Protein AF-A0A1T5EJ91-F1 (afdb_monomer)

Solvent-accessible surface area (backbone atoms only — not comparable to full-atom values): 9818 Å² total; per-residue (Å²): 137,85,84,81,81,85,76,83,77,79,84,77,83,76,83,77,82,71,80,76,72,50,37,69,70,45,73,33,31,33,65,56,78,67,43,81,39,46,35,29,47,37,91,90,76,44,34,24,20,28,70,88,77,71,41,81,40,64,46,31,29,46,95,89,66,49,36,27,37,27,55,32,45,77,43,71,95,37,59,40,76,79,49,100,60,37,70,41,68,31,65,93,35,39,42,79,56,98,73,34,39,34,44,54,55,100,68,35,35,39,37,37,48,81,70,25,40,33,41,39,41,88,64,37,36,41,39,37,43,65,78,57,31,33,37,43,35,47,76,65,34,33,40,37,39,41,63,92,66,34,33,40,39,32,49,75,58,38,37,40,37,31,53,93,87,44,80,48,78,47,72,68,129

pLDDT: mean 82.08, std 16.16, range [34.69, 98.12]

Foldseek 3Di:
DDDDDDDPDDDDPPPPPPPDLAWDFDWWAQQLPRDIFTWDQDPPQSFTAGPVPRHGRAWIADPVRFIAGRGSDGQPPQWDDPDPRDIDGNCVQWPDDPSWIWGDDPFWIWIDRPLWIWIDGDQWIWIAHNLGWIWIGGHQWIWTADSVGWIWIGHPQWIWTQDPNDIDIDGDD

Sequence (173 aa):
MKISRLFLAGIILFAACTKKEEVVPGTYVDLNSGDSIQVVADPETGYAINSETQKPVYLYVDNNRDTIFTTGAVVNNKITRVDDDYYEVDDTKVIVEDKDVTVKYADYKKKFDGDDYKVKGDDYKLKVEGDGDSKLKDGDYKKKVEEDGDVKIKDGDSKIKIEDGVVKKKNDD

Radius of gyration: 21.36 Å; Cα contacts (8 Å, |Δi|>4): 333; chains: 1; bounding box: 50×33×63 Å

Mean predicted aligned error: 11.37 Å

Organism: NCBI:txid572036

Secondary structure (DSSP, 8-state):
-------------------------EEEEETTT--EEEEEE-TTT--EEETTT--B--EEE-TT--EEETTS-B-TT-EEEEETTEEEE-TTTEEEETTEEEEE-SSEEEEEETTEEEEEESSEEEEE-TTS-EEEEETTEEEEE-TTS-EEEEETTEEEEEETTEEEEEE--

Structure (mmCIF, N/CA/C/O backbone):
data_AF-A0A1T5EJ91-F1
#
_entry.id   AF-A0A1T5EJ91-F1
#
loop_
_atom_site.group_PDB
_atom_site.id
_atom_site.type_symbol
_atom_site.label_atom_id
_atom_site.label_alt_id
_atom_site.label_comp_id
_atom_site.label_asym_id
_atom_site.label_entity_id
_atom_site.label_seq_id
_atom_site.pdbx_PDB_ins_code
_atom_site.Cartn_x
_atom_site.Cartn_y
_atom_site.Cartn_z
_atom_site.occupancy
_atom_site.B_iso_or_equiv
_atom_site.auth_seq_id
_atom_site.auth_comp_id
_atom_site.auth_asym_id
_atom_site.auth_atom_id
_atom_site.pdbx_PDB_model_num
ATOM 1 N N . MET A 1 1 ? 30.051 -13.537 -44.813 1.00 36.12 1 MET A N 1
ATOM 2 C CA . MET A 1 1 ? 28.943 -12.608 -45.122 1.00 36.12 1 MET A CA 1
ATOM 3 C C . MET A 1 1 ? 28.124 -12.441 -43.841 1.00 36.12 1 MET A C 1
ATOM 5 O O . MET A 1 1 ? 27.404 -13.358 -43.475 1.00 36.12 1 MET A O 1
ATOM 9 N N . LYS A 1 2 ? 28.358 -11.377 -43.056 1.00 36.91 2 LYS A N 1
ATOM 10 C CA . LYS A 1 2 ? 27.666 -11.153 -41.771 1.00 36.91 2 LYS A CA 1
ATOM 11 C C . LYS A 1 2 ? 26.373 -10.382 -42.043 1.00 36.91 2 LYS A C 1
ATOM 13 O O . LYS A 1 2 ? 26.428 -9.231 -42.462 1.00 36.91 2 LYS A O 1
ATOM 18 N N . 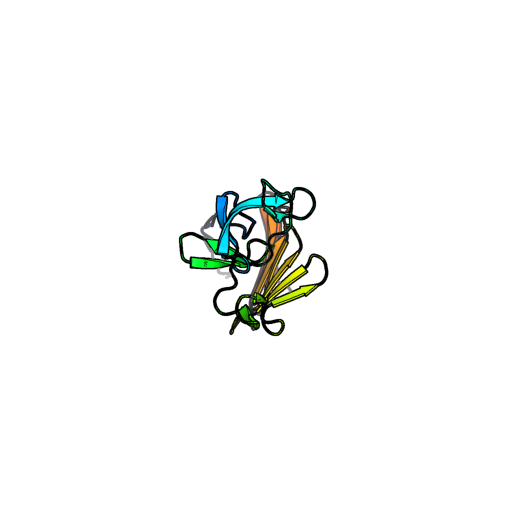ILE A 1 3 ? 25.229 -11.035 -41.852 1.00 41.06 3 ILE A N 1
ATOM 19 C CA . ILE A 1 3 ? 23.900 -10.432 -42.004 1.00 41.06 3 ILE A CA 1
ATOM 20 C C . ILE A 1 3 ? 23.645 -9.577 -40.760 1.00 41.06 3 ILE A C 1
ATOM 22 O O . ILE A 1 3 ? 23.331 -10.100 -39.693 1.00 41.06 3 ILE A O 1
ATOM 26 N N . SER A 1 4 ? 23.834 -8.264 -40.888 1.00 38.19 4 SER A N 1
ATOM 27 C CA . SER A 1 4 ? 23.496 -7.303 -39.838 1.00 38.19 4 SER A CA 1
ATOM 28 C C . SER A 1 4 ? 21.980 -7.100 -39.838 1.00 38.19 4 SER A C 1
ATOM 30 O O . SER A 1 4 ? 21.426 -6.495 -40.755 1.00 38.19 4 SER A O 1
ATOM 32 N N . ARG A 1 5 ? 21.293 -7.677 -38.847 1.00 46.22 5 ARG A N 1
ATOM 33 C CA . ARG A 1 5 ? 19.853 -7.486 -38.638 1.00 46.22 5 ARG A CA 1
ATOM 34 C C . ARG A 1 5 ? 19.635 -6.148 -37.933 1.00 46.22 5 ARG A C 1
ATOM 36 O O . ARG A 1 5 ? 19.900 -6.016 -36.741 1.00 46.22 5 ARG A O 1
ATOM 43 N N . LEU A 1 6 ? 19.159 -5.164 -38.689 1.00 34.69 6 LEU A N 1
ATOM 44 C CA . LEU A 1 6 ? 18.713 -3.870 -38.187 1.00 34.69 6 LEU A CA 1
ATOM 45 C C . LEU A 1 6 ? 17.351 -4.060 -37.497 1.00 34.69 6 LEU A C 1
ATOM 47 O O . LEU A 1 6 ? 16.316 -4.101 -38.155 1.00 34.69 6 LEU A O 1
ATOM 51 N N . PHE A 1 7 ? 17.351 -4.238 -36.176 1.00 41.34 7 PHE A N 1
ATOM 52 C CA . PHE A 1 7 ? 16.121 -4.226 -35.383 1.00 41.34 7 PHE A CA 1
ATOM 53 C C . PHE A 1 7 ? 15.783 -2.785 -35.001 1.00 41.34 7 PHE A C 1
ATOM 55 O O . PHE A 1 7 ? 16.444 -2.181 -34.155 1.00 41.34 7 PHE A O 1
ATOM 62 N N . LEU A 1 8 ? 14.751 -2.248 -35.652 1.00 37.38 8 LEU A N 1
ATOM 63 C CA . LEU A 1 8 ? 14.086 -1.004 -35.284 1.00 37.38 8 LEU A CA 1
ATOM 64 C C . LEU A 1 8 ? 13.324 -1.261 -33.970 1.00 37.38 8 LEU A C 1
ATOM 66 O O . LEU A 1 8 ? 12.254 -1.865 -33.973 1.00 37.38 8 LEU A O 1
ATOM 70 N N . ALA A 1 9 ? 13.905 -0.879 -32.834 1.00 45.31 9 ALA A N 1
ATOM 71 C CA . ALA A 1 9 ? 13.218 -0.942 -31.549 1.00 45.31 9 ALA A CA 1
ATOM 72 C C . ALA A 1 9 ? 12.358 0.318 -31.400 1.00 45.31 9 ALA A C 1
ATOM 74 O O . ALA A 1 9 ? 12.871 1.396 -31.105 1.00 45.31 9 ALA A O 1
ATOM 75 N N . GLY A 1 10 ? 11.056 0.185 -31.659 1.00 39.25 10 GLY A N 1
ATOM 76 C CA . GLY A 1 10 ? 10.073 1.216 -31.346 1.00 39.25 10 GLY A CA 1
ATOM 77 C C . GLY A 1 10 ? 10.031 1.435 -29.836 1.00 39.25 10 GLY A C 1
ATOM 78 O O . GLY A 1 10 ? 9.717 0.519 -29.079 1.00 39.25 10 GLY A O 1
ATOM 79 N N . ILE A 1 11 ? 10.392 2.638 -29.399 1.00 48.09 11 ILE A N 1
ATOM 80 C CA . ILE A 1 11 ? 10.347 3.032 -27.994 1.00 48.09 11 ILE A CA 1
ATOM 81 C C . ILE A 1 11 ? 8.887 3.329 -27.658 1.00 48.09 11 ILE A C 1
ATOM 83 O O . ILE A 1 11 ? 8.359 4.381 -28.010 1.00 48.09 11 ILE A O 1
ATOM 87 N N . ILE A 1 12 ? 8.224 2.382 -26.997 1.00 42.69 12 ILE A N 1
ATOM 88 C CA . ILE A 1 12 ? 6.921 2.619 -26.381 1.00 42.69 12 ILE A CA 1
ATOM 89 C C . ILE A 1 12 ? 7.188 3.175 -24.981 1.00 42.69 12 ILE A C 1
ATOM 91 O O . ILE A 1 12 ? 7.546 2.439 -24.059 1.00 42.69 12 ILE A O 1
ATOM 95 N N . LEU A 1 13 ? 7.053 4.494 -24.840 1.00 37.19 13 LEU A N 1
ATOM 96 C CA . LEU A 1 13 ? 7.016 5.180 -23.551 1.00 37.19 13 LEU A CA 1
ATOM 97 C C . LEU A 1 13 ? 5.681 4.853 -22.874 1.00 37.19 13 LEU A C 1
ATOM 99 O O . LEU A 1 13 ? 4.687 5.552 -23.050 1.00 37.19 13 LEU A O 1
ATOM 103 N N . PHE A 1 14 ? 5.647 3.765 -22.110 1.00 42.06 14 PHE A N 1
ATOM 104 C CA . PHE A 1 14 ? 4.586 3.571 -21.132 1.00 42.06 14 PHE A CA 1
ATOM 105 C C . PHE A 1 14 ? 4.865 4.505 -19.957 1.00 42.06 14 PHE A C 1
ATOM 107 O O . PHE A 1 14 ? 5.654 4.178 -19.071 1.00 42.06 14 PHE A O 1
ATOM 114 N N . ALA A 1 15 ? 4.219 5.671 -19.955 1.00 43.56 15 ALA A N 1
ATOM 115 C CA . ALA A 1 15 ? 3.989 6.418 -18.729 1.00 43.56 15 ALA A CA 1
ATOM 116 C C . ALA A 1 15 ? 3.071 5.557 -17.848 1.00 43.56 15 ALA A C 1
ATOM 118 O O . ALA A 1 15 ? 1.846 5.601 -17.959 1.00 43.56 15 ALA A O 1
ATOM 119 N N . ALA A 1 16 ? 3.673 4.684 -17.040 1.00 41.50 16 ALA A N 1
ATOM 120 C CA . ALA A 1 16 ? 2.961 3.897 -16.051 1.00 41.50 16 ALA A CA 1
ATOM 121 C C . ALA A 1 16 ? 2.532 4.843 -14.925 1.00 41.50 16 ALA A C 1
ATOM 123 O O . ALA A 1 16 ? 3.228 5.021 -13.932 1.00 41.50 16 ALA A O 1
ATOM 124 N N . CYS A 1 17 ? 1.382 5.489 -15.103 1.00 36.62 17 CYS A N 1
ATOM 125 C CA . CYS A 1 17 ? 0.691 6.193 -14.032 1.00 36.62 17 CYS A CA 1
ATOM 126 C C . CYS A 1 17 ? 0.048 5.132 -13.118 1.00 36.62 17 CYS A C 1
ATOM 128 O O . CYS A 1 17 ? -1.157 4.891 -13.152 1.00 36.62 17 CYS A O 1
ATOM 130 N N . THR A 1 18 ? 0.877 4.399 -12.375 1.00 51.28 18 THR A N 1
ATOM 131 C CA . THR A 1 18 ? 0.425 3.465 -11.340 1.00 51.28 18 THR A CA 1
ATOM 132 C C . THR A 1 18 ? -0.002 4.298 -10.141 1.00 51.28 18 THR A C 1
ATOM 134 O O . THR A 1 18 ? 0.846 4.864 -9.457 1.00 51.28 18 THR A O 1
ATOM 137 N N . LYS A 1 19 ? -1.316 4.432 -9.924 1.00 48.03 19 LYS A N 1
ATOM 138 C CA . LYS A 1 19 ? -1.857 5.158 -8.771 1.00 48.03 19 LYS A CA 1
ATOM 139 C C . LYS A 1 19 ? -1.352 4.505 -7.480 1.00 48.03 19 LYS A C 1
ATOM 141 O O . LYS A 1 19 ? -1.565 3.312 -7.268 1.00 48.03 19 LYS A O 1
ATOM 146 N N . LYS A 1 20 ? -0.650 5.302 -6.676 1.00 59.22 20 LYS A N 1
ATOM 147 C CA . LYS A 1 20 ? -0.175 4.985 -5.329 1.00 59.22 20 LYS A CA 1
ATOM 148 C C . LYS A 1 20 ? -1.388 4.608 -4.468 1.00 59.22 20 LYS A C 1
ATOM 150 O O . LYS A 1 20 ? -2.402 5.297 -4.514 1.00 59.22 20 LYS A O 1
ATOM 155 N N . GLU A 1 21 ? -1.319 3.488 -3.750 1.00 69.94 21 GLU A N 1
ATOM 156 C CA . GLU A 1 21 ? -2.295 3.210 -2.689 1.00 69.94 21 GLU A CA 1
ATOM 157 C C . GLU A 1 21 ? -1.817 3.985 -1.465 1.00 69.94 21 GLU A C 1
ATOM 159 O O . GLU A 1 21 ? -0.876 3.577 -0.792 1.00 69.94 21 GLU A O 1
ATOM 164 N N . GLU A 1 22 ? -2.412 5.154 -1.276 1.00 85.06 22 GLU A N 1
ATOM 165 C CA . GLU A 1 22 ? -2.165 6.089 -0.185 1.00 85.06 22 GLU A CA 1
ATOM 166 C C . GLU A 1 22 ? -3.496 6.428 0.484 1.00 85.06 22 GLU A C 1
ATOM 168 O O . GLU A 1 22 ? -4.566 6.235 -0.102 1.00 85.06 22 GLU A O 1
ATOM 173 N N . VAL A 1 23 ? -3.446 6.939 1.712 1.00 91.00 23 VAL A N 1
ATOM 174 C CA . VAL A 1 23 ? -4.646 7.444 2.379 1.00 91.00 23 VAL A CA 1
ATOM 175 C C . VAL A 1 23 ? -5.163 8.653 1.602 1.00 91.00 23 VAL A C 1
ATOM 177 O O . VAL A 1 23 ? -4.556 9.723 1.607 1.00 91.00 23 VAL A O 1
ATOM 180 N N . VAL A 1 24 ? -6.301 8.481 0.932 1.00 94.50 24 VAL A N 1
ATOM 181 C CA . VAL A 1 24 ? -6.955 9.550 0.173 1.00 94.50 24 VAL A CA 1
ATOM 182 C C . VAL A 1 24 ? -7.838 10.363 1.122 1.00 94.50 24 VAL A C 1
ATOM 184 O O . VAL A 1 24 ? -8.774 9.797 1.695 1.00 94.50 24 VAL A O 1
ATOM 187 N N . PRO A 1 25 ? -7.607 11.681 1.278 1.00 96.38 25 PRO A N 1
ATOM 188 C CA . PRO A 1 25 ? -8.459 12.520 2.106 1.00 96.38 25 PRO A CA 1
ATOM 189 C C . PRO A 1 25 ? -9.920 12.481 1.660 1.00 96.38 25 PRO A C 1
ATOM 191 O O . PRO A 1 25 ? -10.214 12.616 0.470 1.00 96.3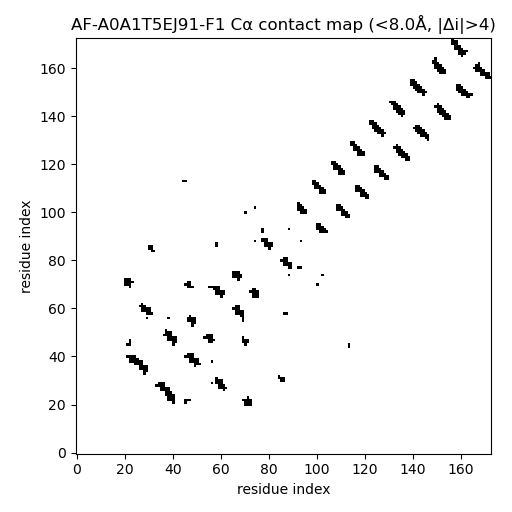8 25 PRO A O 1
ATOM 194 N N . GLY A 1 26 ? -10.845 12.335 2.603 1.00 97.00 26 GLY A N 1
ATOM 195 C CA . GLY A 1 26 ? -12.263 12.280 2.269 1.00 97.00 26 GLY A CA 1
ATOM 196 C C . GLY A 1 26 ? -13.153 11.815 3.407 1.00 97.00 26 GLY A C 1
ATOM 197 O O . GLY A 1 26 ? -12.707 11.608 4.533 1.00 97.00 26 GLY A O 1
ATOM 198 N N . THR A 1 27 ? -14.431 11.648 3.084 1.00 97.94 27 THR A N 1
ATOM 199 C CA . THR A 1 27 ? -15.445 11.168 4.022 1.00 97.94 27 THR A CA 1
ATOM 200 C C . THR A 1 27 ? -15.646 9.670 3.856 1.00 97.94 27 THR A C 1
ATOM 202 O O . THR A 1 27 ? -15.880 9.196 2.744 1.00 97.94 27 THR A O 1
ATOM 205 N N . TYR A 1 28 ? -15.584 8.955 4.972 1.00 98.12 28 TYR A N 1
ATOM 206 C CA . TYR A 1 28 ? -15.671 7.501 5.053 1.00 98.12 28 TYR A CA 1
ATOM 207 C C . TYR A 1 28 ? -16.558 7.092 6.226 1.00 98.12 28 TYR A C 1
ATOM 209 O O . TYR A 1 28 ? -16.973 7.934 7.024 1.00 98.12 28 TYR A O 1
ATOM 217 N N . VAL A 1 29 ? -16.827 5.797 6.343 1.00 97.75 29 VAL A N 1
ATOM 218 C CA . VAL A 1 29 ? -17.463 5.205 7.524 1.00 97.75 29 VAL A CA 1
ATOM 219 C C . VAL A 1 29 ? -16.418 4.410 8.297 1.00 97.75 29 VAL A C 1
ATOM 221 O O . VAL A 1 29 ? -15.775 3.539 7.712 1.00 97.75 29 VAL A O 1
ATOM 224 N N . ASP A 1 30 ? -16.234 4.697 9.585 1.00 94.62 30 ASP A N 1
ATOM 225 C CA . ASP A 1 30 ? -15.428 3.848 10.468 1.00 94.62 30 ASP A CA 1
ATOM 226 C C . ASP A 1 30 ? -16.125 2.493 10.608 1.00 94.62 30 ASP A C 1
ATOM 228 O O . ASP A 1 30 ? -17.308 2.427 10.946 1.00 94.62 30 ASP A O 1
ATOM 232 N N . LEU A 1 31 ? -15.417 1.403 10.319 1.00 93.88 31 LEU A N 1
ATOM 233 C CA . LEU A 1 31 ? -16.044 0.085 10.281 1.00 93.88 31 LEU A CA 1
ATOM 234 C C . LEU A 1 31 ? -16.431 -0.432 11.677 1.00 93.88 31 LEU A C 1
ATOM 236 O O . LEU A 1 31 ? -17.368 -1.219 11.787 1.00 93.88 31 LEU A O 1
ATOM 240 N N . ASN A 1 32 ? -15.725 -0.002 12.723 1.00 89.19 32 ASN A N 1
ATOM 24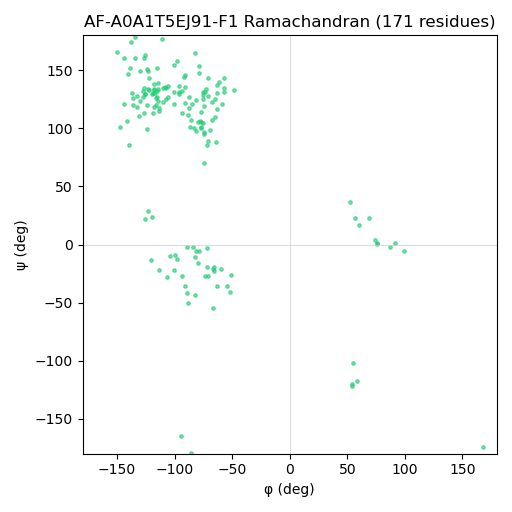1 C CA . ASN A 1 32 ? -15.907 -0.490 14.088 1.00 89.19 32 ASN A CA 1
ATOM 242 C C . ASN A 1 32 ? -16.879 0.376 14.896 1.00 89.19 32 ASN A C 1
ATOM 244 O O . ASN A 1 32 ? -17.509 -0.126 15.822 1.00 89.19 32 ASN A O 1
ATOM 248 N N . SER A 1 33 ? -17.022 1.664 14.570 1.00 91.62 33 SER A N 1
ATOM 249 C CA . SER A 1 33 ? -18.038 2.510 15.215 1.00 91.62 33 SER A CA 1
ATOM 250 C C . SER A 1 33 ? -19.300 2.712 14.375 1.00 91.62 33 SER A C 1
ATOM 252 O O . SER A 1 33 ? -20.357 3.023 14.920 1.00 91.62 33 SER A O 1
ATOM 254 N N . GLY A 1 34 ? -19.216 2.530 13.054 1.00 93.56 34 GLY A N 1
ATOM 255 C CA . GLY A 1 34 ? -20.293 2.855 12.117 1.00 93.56 34 GLY A CA 1
ATOM 256 C C . GLY A 1 34 ? -20.476 4.360 11.882 1.00 93.56 34 GLY A C 1
ATOM 257 O O . GLY A 1 34 ? -21.394 4.755 11.159 1.00 93.56 34 GLY A O 1
ATOM 258 N N . ASP A 1 35 ? -19.622 5.204 12.464 1.00 95.12 35 ASP A N 1
ATOM 259 C CA . ASP A 1 35 ? -19.719 6.655 12.340 1.00 95.12 35 ASP A CA 1
ATOM 260 C C . ASP A 1 35 ? -19.159 7.147 11.005 1.00 95.12 35 ASP A C 1
ATOM 262 O O . ASP A 1 35 ? -18.170 6.634 10.479 1.00 95.12 35 ASP A O 1
ATOM 266 N N . SER A 1 36 ? -19.750 8.223 10.488 1.00 97.31 36 SER A N 1
ATOM 267 C CA . SER A 1 36 ? -19.139 8.986 9.402 1.00 97.31 36 SER A CA 1
ATOM 268 C C . SER A 1 36 ? -17.928 9.751 9.937 1.00 97.31 36 SER A C 1
ATOM 270 O O . SER A 1 36 ? -18.044 10.511 10.896 1.00 97.31 36 SER A O 1
ATOM 272 N N . ILE A 1 37 ? -16.781 9.605 9.280 1.00 97.12 37 ILE A N 1
ATOM 273 C CA . ILE A 1 37 ? -15.508 10.215 9.671 1.00 97.12 37 ILE A CA 1
ATOM 274 C C . ILE A 1 37 ? -14.857 10.942 8.492 1.00 97.12 37 ILE A C 1
ATOM 276 O O . ILE A 1 37 ? -15.016 10.547 7.336 1.00 97.12 37 ILE A O 1
ATOM 280 N N . GLN A 1 38 ? -14.103 12.003 8.782 1.00 97.81 38 GLN A N 1
ATOM 281 C CA . GLN A 1 38 ? -13.199 12.627 7.814 1.00 97.81 38 GLN A CA 1
ATOM 282 C C . GLN A 1 38 ? -11.810 12.026 7.984 1.00 97.81 38 GLN A C 1
ATOM 284 O O . GLN A 1 38 ? -11.186 12.215 9.024 1.00 97.81 38 GLN A O 1
ATOM 289 N N . VAL A 1 39 ? -11.335 11.291 6.986 1.00 97.25 39 VAL A N 1
ATOM 290 C CA . VAL A 1 39 ? -10.013 10.661 7.005 1.00 97.25 39 VAL A CA 1
ATOM 291 C C . VAL A 1 39 ? -9.020 11.551 6.275 1.00 97.25 39 VAL A C 1
ATOM 293 O O . VAL A 1 39 ? -9.313 12.063 5.195 1.00 97.25 39 VAL A O 1
ATOM 296 N N . VAL A 1 40 ? -7.836 11.708 6.858 1.00 96.06 40 VAL A N 1
ATOM 297 C CA . VAL A 1 40 ? -6.645 12.284 6.223 1.00 96.06 40 VAL A CA 1
ATOM 298 C C . VAL A 1 40 ? -5.433 11.412 6.544 1.00 96.06 40 VAL A C 1
ATOM 300 O O . VAL A 1 40 ? -5.464 10.628 7.493 1.00 96.06 40 VAL A O 1
ATOM 303 N N . ALA A 1 41 ? -4.368 11.545 5.756 1.00 93.25 41 ALA A N 1
ATOM 304 C CA . ALA A 1 41 ? -3.082 10.952 6.093 1.00 93.25 41 ALA A CA 1
ATOM 305 C C . ALA A 1 41 ? -2.431 11.744 7.236 1.00 93.25 41 ALA A C 1
ATOM 307 O O . ALA A 1 41 ? -2.330 12.972 7.169 1.00 93.25 41 ALA A O 1
ATOM 308 N N . ASP A 1 42 ? -1.971 11.043 8.263 1.00 84.12 42 ASP A N 1
ATOM 309 C CA . ASP A 1 42 ? -1.078 11.587 9.273 1.00 84.12 42 ASP A CA 1
ATOM 310 C C . ASP A 1 42 ? 0.251 12.002 8.615 1.00 84.12 42 ASP A C 1
ATOM 312 O O . ASP A 1 42 ? 0.830 11.217 7.859 1.00 84.12 42 ASP A O 1
ATOM 316 N N . PRO A 1 43 ? 0.755 13.223 8.859 1.00 80.00 43 PRO A N 1
ATOM 317 C CA . PRO A 1 43 ? 1.918 13.743 8.143 1.00 80.00 43 PRO A CA 1
ATOM 318 C C . PRO A 1 43 ? 3.242 13.075 8.540 1.00 80.00 43 PRO A C 1
ATOM 320 O O . PRO A 1 43 ? 4.211 13.184 7.792 1.00 80.00 43 PRO A O 1
ATOM 323 N N . GLU A 1 44 ? 3.317 12.419 9.701 1.00 76.12 44 GLU A N 1
ATOM 324 C CA . GLU A 1 44 ? 4.541 11.761 10.175 1.00 76.12 44 GLU A CA 1
ATOM 325 C C . GLU A 1 44 ? 4.617 10.297 9.730 1.00 76.12 44 GLU A C 1
ATOM 327 O O . GLU A 1 44 ? 5.698 9.771 9.453 1.00 76.12 44 GLU A O 1
ATOM 332 N N . THR A 1 45 ? 3.468 9.625 9.692 1.00 78.69 45 THR A N 1
ATOM 333 C CA . THR A 1 45 ? 3.371 8.173 9.492 1.00 78.69 45 THR A CA 1
ATOM 334 C C . THR A 1 45 ? 2.716 7.775 8.175 1.00 78.69 45 THR A C 1
ATOM 336 O O . THR A 1 45 ? 2.925 6.655 7.717 1.00 78.69 45 THR A O 1
ATOM 339 N N . GLY A 1 46 ? 1.929 8.661 7.563 1.00 82.81 46 GLY A N 1
ATOM 340 C CA . GLY A 1 46 ? 1.103 8.367 6.390 1.00 82.81 46 GLY A CA 1
ATOM 341 C C . GLY A 1 46 ? -0.161 7.559 6.701 1.00 82.81 46 GLY A C 1
ATOM 342 O O . GLY A 1 46 ? -0.912 7.234 5.783 1.00 82.81 46 GLY A O 1
ATOM 343 N N . TYR A 1 47 ? -0.413 7.222 7.969 1.00 86.62 47 TYR A N 1
ATOM 344 C CA . TYR A 1 47 ? -1.565 6.419 8.377 1.00 86.62 47 TYR A CA 1
ATOM 345 C C . TYR A 1 47 ? -2.850 7.232 8.440 1.00 86.62 47 TYR A C 1
ATOM 347 O O . TYR A 1 47 ? -2.846 8.441 8.6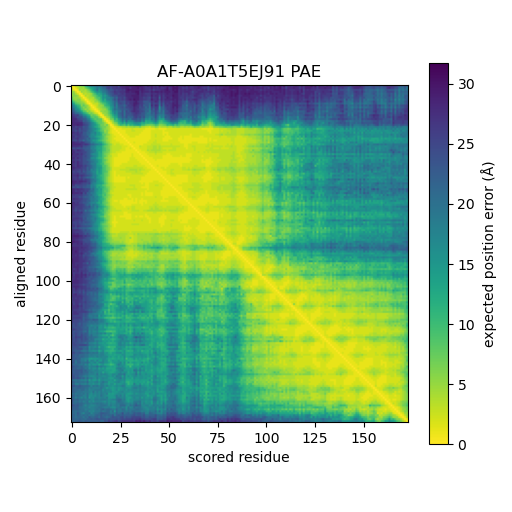51 1.00 86.62 47 TYR A O 1
ATOM 355 N N . ALA A 1 48 ? -3.974 6.550 8.266 1.00 91.06 48 ALA A N 1
ATOM 356 C CA . ALA A 1 48 ? -5.286 7.154 8.309 1.00 91.06 48 ALA A CA 1
ATOM 357 C C . ALA A 1 48 ? -5.589 7.629 9.728 1.00 91.06 48 ALA A C 1
ATOM 359 O O . ALA A 1 48 ? -5.605 6.845 10.680 1.00 91.06 48 ALA A O 1
ATOM 360 N N . ILE A 1 49 ? -5.877 8.919 9.848 1.00 91.75 49 ILE A N 1
ATOM 361 C CA . ILE A 1 49 ? -6.380 9.538 11.068 1.00 91.75 49 ILE A CA 1
ATOM 362 C C . ILE A 1 49 ? -7.698 10.243 10.776 1.00 91.75 49 ILE A C 1
ATOM 364 O O . ILE A 1 49 ? -7.941 10.733 9.671 1.00 91.75 49 ILE A O 1
ATOM 368 N N . ASN A 1 50 ? -8.550 10.328 11.788 1.00 93.81 50 ASN A N 1
ATOM 369 C CA . ASN A 1 50 ? -9.732 11.165 11.740 1.00 93.81 50 ASN A CA 1
ATOM 370 C C . ASN A 1 50 ? -9.294 12.631 11.901 1.00 93.81 50 ASN A C 1
ATOM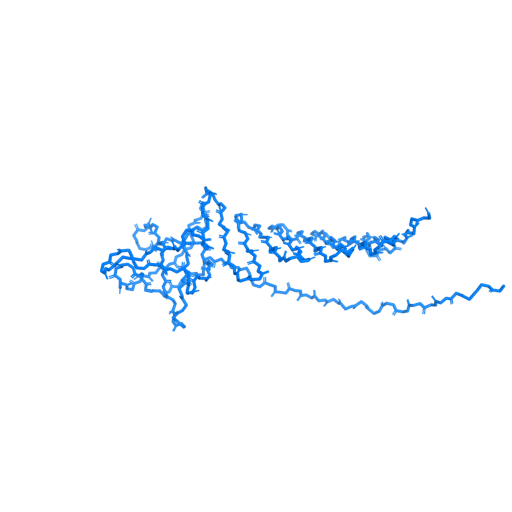 372 O O . ASN A 1 50 ? -8.723 12.992 12.929 1.00 93.81 50 ASN A O 1
ATOM 376 N N . SER A 1 51 ? -9.564 13.488 10.916 1.00 94.38 51 SER A N 1
ATOM 377 C CA . SER A 1 51 ? -9.075 14.872 10.901 1.00 94.38 51 SER A CA 1
ATOM 378 C C . SER A 1 51 ? -9.662 15.750 12.009 1.00 94.38 51 SER A C 1
ATOM 380 O O . SER A 1 51 ? -9.068 16.763 12.366 1.00 94.38 51 SER A O 1
ATOM 382 N N . GLU A 1 52 ? -10.824 15.396 12.555 1.00 92.81 52 GLU A N 1
ATOM 383 C CA . GLU A 1 52 ? -11.469 16.157 13.630 1.00 92.81 52 GLU A CA 1
ATOM 384 C C . GLU A 1 52 ? -10.890 15.790 14.996 1.00 92.81 52 GLU A C 1
ATOM 386 O O . GLU A 1 52 ? -10.608 16.659 15.818 1.00 92.81 52 GLU A O 1
ATOM 391 N N . THR A 1 53 ? -10.697 14.492 15.236 1.00 92.69 53 THR A N 1
ATOM 392 C CA . THR A 1 53 ? -10.273 13.977 16.548 1.00 92.69 53 THR A CA 1
ATOM 393 C C . THR A 1 53 ? -8.776 13.713 16.649 1.00 92.69 53 THR A C 1
ATOM 395 O O . THR A 1 53 ? -8.281 13.497 17.753 1.00 92.69 53 THR A O 1
ATOM 398 N N . GLN A 1 54 ? -8.070 13.713 15.515 1.00 87.25 54 GLN A N 1
ATOM 399 C CA . GLN A 1 54 ? -6.659 13.338 15.384 1.00 87.25 54 GLN A CA 1
ATOM 400 C C . GLN A 1 54 ? -6.366 11.913 15.888 1.00 87.25 54 GLN A C 1
ATOM 402 O O . GLN A 1 54 ? -5.243 11.592 16.268 1.00 87.25 54 GLN A O 1
ATOM 407 N N . LYS A 1 55 ? -7.385 11.044 15.926 1.00 85.56 55 LYS A N 1
ATOM 408 C CA . LYS A 1 55 ? -7.243 9.645 16.342 1.00 85.56 55 LYS A CA 1
ATOM 409 C C . LYS A 1 55 ? -6.966 8.742 15.138 1.00 85.56 55 LYS A C 1
ATOM 411 O O . LYS A 1 55 ? -7.560 8.980 14.084 1.00 85.56 55 LYS A O 1
ATOM 416 N N . PRO A 1 56 ? -6.141 7.691 15.293 1.00 86.44 56 PRO A N 1
ATOM 417 C CA . PRO A 1 56 ? -5.951 6.678 14.261 1.00 86.44 56 PRO A CA 1
ATOM 418 C C . PRO A 1 56 ? -7.262 6.007 13.862 1.00 86.44 56 PRO A C 1
ATOM 420 O O . PRO A 1 56 ? -8.112 5.738 14.710 1.00 86.44 56 PRO A O 1
ATOM 423 N N . VAL A 1 57 ? -7.380 5.700 12.575 1.00 91.12 57 VAL A N 1
ATOM 424 C CA . VAL A 1 57 ? -8.497 4.963 11.984 1.00 91.12 57 VAL A CA 1
ATOM 425 C C . VAL A 1 57 ? -7.944 3.657 11.432 1.00 91.12 57 VAL A C 1
ATOM 427 O O . VAL A 1 57 ? -7.046 3.658 10.589 1.00 91.12 57 VAL A O 1
ATOM 430 N N . TYR A 1 58 ? -8.453 2.535 11.937 1.00 90.00 58 TYR A N 1
ATOM 431 C CA . TYR A 1 58 ? -7.880 1.219 11.653 1.00 90.00 58 TYR A CA 1
ATOM 432 C C . TYR A 1 58 ? -8.468 0.569 10.395 1.00 90.00 58 TYR A C 1
ATOM 434 O O . TYR A 1 58 ? -7.727 0.139 9.510 1.00 90.00 58 TYR A O 1
ATOM 442 N N . LEU A 1 59 ? -9.798 0.531 10.308 1.00 94.31 59 LEU A N 1
ATOM 443 C CA . LEU A 1 59 ? -10.557 0.014 9.175 1.00 94.31 59 LEU A CA 1
ATOM 444 C C . LEU A 1 59 ? -11.709 0.969 8.882 1.00 94.31 59 LEU A C 1
ATOM 446 O O . LEU A 1 59 ? -12.461 1.343 9.780 1.00 94.31 59 LEU A O 1
ATOM 450 N N . TYR A 1 60 ? -11.846 1.355 7.624 1.00 96.56 60 TYR A N 1
ATOM 451 C CA . TYR A 1 60 ? -12.883 2.277 7.184 1.00 96.56 60 TYR A CA 1
ATOM 452 C C . TYR A 1 60 ? -13.389 1.897 5.798 1.00 96.56 60 TYR A C 1
ATOM 454 O O . TYR A 1 60 ? -12.749 1.134 5.077 1.00 96.56 60 TYR A O 1
ATOM 462 N N . VAL A 1 61 ? -14.574 2.382 5.445 1.00 97.06 61 VAL A N 1
ATOM 463 C CA . VAL A 1 61 ? -15.281 2.001 4.222 1.00 97.06 61 VAL A CA 1
ATOM 464 C C . VAL A 1 61 ? -15.567 3.232 3.377 1.00 97.06 61 VAL A C 1
ATOM 466 O O . VAL A 1 61 ? -16.042 4.250 3.888 1.00 97.06 61 VAL A O 1
ATOM 469 N N . ASP A 1 62 ? -15.268 3.140 2.083 1.00 96.81 62 ASP A N 1
ATOM 470 C CA . ASP A 1 62 ? -15.551 4.197 1.115 1.00 96.81 62 ASP A CA 1
ATOM 471 C C . ASP A 1 62 ? -16.979 4.118 0.540 1.00 96.81 62 ASP A C 1
ATOM 473 O O . ASP A 1 62 ? -17.780 3.233 0.852 1.00 96.81 62 ASP A O 1
ATOM 477 N N . ASN A 1 63 ? -17.306 5.047 -0.359 1.00 94.50 63 ASN A N 1
ATOM 478 C CA . ASN A 1 63 ? -18.613 5.075 -1.021 1.00 94.50 63 ASN A CA 1
ATOM 479 C C . ASN A 1 63 ? -18.858 3.876 -1.959 1.00 94.50 63 ASN A C 1
ATOM 481 O O . ASN A 1 63 ? -20.014 3.562 -2.253 1.00 94.50 63 ASN A O 1
ATOM 485 N N . ASN A 1 64 ? -17.800 3.203 -2.423 1.00 95.31 64 ASN A N 1
ATOM 486 C CA . ASN A 1 64 ? -17.889 1.991 -3.240 1.00 95.31 64 ASN A CA 1
ATOM 487 C C . ASN A 1 64 ? -18.053 0.723 -2.393 1.00 95.31 64 ASN A C 1
ATOM 489 O O . ASN A 1 64 ? -18.268 -0.354 -2.949 1.00 95.31 64 ASN A O 1
ATOM 493 N N . ARG A 1 65 ? -18.042 0.865 -1.061 1.00 93.75 65 ARG A N 1
ATOM 494 C CA . ARG A 1 65 ? -18.052 -0.222 -0.075 1.00 93.75 65 ARG A CA 1
ATOM 495 C C . ARG A 1 65 ? -16.759 -1.033 -0.050 1.00 93.75 65 ARG A C 1
ATOM 497 O O . ARG A 1 65 ? -16.765 -2.173 0.415 1.00 93.75 65 ARG A O 1
ATOM 504 N N . ASP A 1 66 ? -15.663 -0.444 -0.512 1.00 95.88 66 ASP A N 1
ATOM 505 C CA . ASP A 1 66 ? -14.338 -1.008 -0.330 1.00 95.88 66 ASP A CA 1
ATOM 506 C C . ASP A 1 66 ? -13.895 -0.787 1.117 1.00 95.88 66 ASP A C 1
ATOM 508 O O . ASP A 1 66 ? -13.961 0.319 1.650 1.00 95.88 66 ASP A O 1
ATOM 512 N N . THR A 1 67 ? -13.457 -1.864 1.764 1.00 95.38 67 THR A N 1
ATOM 513 C CA . THR A 1 67 ? -12.831 -1.825 3.084 1.00 95.38 67 THR A CA 1
ATOM 514 C C . THR A 1 67 ? -11.372 -1.445 2.920 1.00 95.38 67 THR A C 1
ATOM 516 O O . THR A 1 67 ? -10.623 -2.117 2.208 1.00 95.38 67 THR A O 1
ATOM 519 N N . ILE A 1 68 ? -10.963 -0.393 3.609 1.00 94.75 68 ILE A N 1
ATOM 520 C CA . ILE A 1 68 ? -9.645 0.211 3.519 1.00 94.75 68 ILE A CA 1
ATOM 521 C C . ILE A 1 68 ? -8.972 0.093 4.884 1.00 94.75 68 ILE A C 1
ATOM 523 O O . ILE A 1 68 ? -9.580 0.346 5.925 1.00 94.75 68 ILE A O 1
ATOM 527 N N . PHE A 1 69 ? -7.716 -0.337 4.875 1.00 93.31 69 PHE A N 1
ATOM 528 C CA . PHE A 1 69 ? -6.876 -0.418 6.061 1.00 93.31 69 PHE A CA 1
ATOM 529 C C . PHE A 1 69 ? -6.252 0.940 6.394 1.00 93.31 69 PHE A C 1
ATOM 531 O O . PHE A 1 69 ? -6.191 1.824 5.542 1.00 93.31 69 PHE A O 1
ATOM 538 N N . THR A 1 70 ? -5.719 1.104 7.606 1.00 91.56 70 THR A N 1
ATOM 539 C CA . THR A 1 70 ? -5.091 2.361 8.054 1.00 91.56 70 THR A CA 1
ATOM 540 C C . THR A 1 70 ? -4.038 2.914 7.082 1.00 91.56 70 THR A C 1
ATOM 542 O O . THR A 1 70 ? -3.857 4.118 6.986 1.00 91.56 70 THR A O 1
ATOM 545 N N . THR A 1 71 ? -3.397 2.067 6.276 1.00 88.44 71 THR A N 1
ATOM 546 C CA . THR A 1 71 ? -2.415 2.492 5.264 1.00 88.44 71 THR A CA 1
ATOM 547 C C . THR A 1 71 ? -3.004 3.006 3.948 1.00 88.44 71 THR A C 1
ATOM 549 O O . THR A 1 71 ? -2.251 3.416 3.072 1.00 88.44 71 THR A O 1
ATOM 552 N N . GLY A 1 72 ? -4.323 2.943 3.754 1.00 89.44 72 GLY A N 1
ATOM 553 C CA . GLY A 1 72 ? -4.974 3.213 2.465 1.00 89.44 72 GLY A CA 1
ATOM 554 C C . GLY A 1 72 ? -5.074 1.986 1.547 1.00 89.44 72 GLY A C 1
ATOM 555 O O . GLY A 1 72 ? -5.663 2.062 0.470 1.00 89.44 72 GLY A O 1
ATOM 556 N N . ALA A 1 73 ? -4.541 0.831 1.961 1.00 88.12 73 ALA A N 1
ATOM 557 C CA . ALA A 1 73 ? -4.654 -0.409 1.198 1.00 88.12 73 ALA A CA 1
ATOM 558 C C . ALA A 1 73 ? -6.079 -0.982 1.267 1.00 88.12 73 ALA A C 1
ATOM 560 O O . ALA A 1 73 ? -6.650 -1.127 2.349 1.00 88.12 73 ALA A O 1
ATOM 561 N N . VAL A 1 74 ? -6.630 -1.385 0.120 1.00 91.12 74 VAL A N 1
ATOM 562 C CA . VAL A 1 74 ? -7.935 -2.061 0.055 1.00 91.12 74 VAL A CA 1
ATOM 563 C C . VAL A 1 74 ? -7.797 -3.513 0.533 1.00 91.12 74 VAL A C 1
ATOM 565 O O . VAL A 1 74 ? -6.993 -4.287 0.011 1.00 91.12 74 VAL A O 1
ATOM 568 N N . VAL A 1 75 ? -8.602 -3.900 1.525 1.00 91.50 75 VAL A N 1
ATOM 569 C CA . VAL A 1 75 ? -8.545 -5.191 2.238 1.00 91.50 75 VAL A CA 1
ATOM 570 C C . VAL A 1 75 ? -9.864 -5.976 2.187 1.00 91.50 75 VAL A C 1
ATOM 572 O O . VAL A 1 75 ? -10.161 -6.788 3.065 1.00 91.50 75 VAL A O 1
ATOM 575 N N . ASN A 1 76 ? -10.649 -5.798 1.123 1.00 92.06 76 ASN A N 1
ATOM 576 C CA . ASN A 1 76 ? -11.879 -6.562 0.883 1.00 92.06 76 ASN A CA 1
ATOM 577 C C . ASN A 1 76 ? -11.674 -8.079 1.044 1.00 92.06 76 ASN A C 1
ATOM 579 O O . ASN A 1 76 ? -10.744 -8.659 0.475 1.00 92.06 76 ASN A O 1
ATOM 583 N N . ASN A 1 77 ? -12.577 -8.737 1.781 1.00 88.94 77 ASN A N 1
ATOM 584 C CA . ASN A 1 77 ? -12.533 -10.177 2.099 1.00 88.94 77 ASN A CA 1
ATOM 585 C C . ASN A 1 77 ? -11.280 -10.632 2.882 1.00 88.94 77 ASN A C 1
ATOM 587 O O . ASN A 1 77 ? -10.961 -11.827 2.922 1.00 88.94 77 ASN A O 1
ATOM 591 N N . LYS A 1 78 ? -10.547 -9.694 3.492 1.00 90.31 78 LYS A N 1
ATOM 592 C CA . LYS A 1 78 ? -9.367 -9.953 4.336 1.00 90.31 78 LYS A CA 1
ATOM 593 C C . LYS A 1 78 ? -9.561 -9.441 5.760 1.00 90.31 78 LYS A C 1
ATOM 595 O O . LYS A 1 78 ? -8.580 -9.168 6.441 1.00 90.31 78 LYS A O 1
ATOM 600 N N . ILE A 1 79 ? -10.811 -9.311 6.185 1.00 92.19 79 ILE A N 1
ATOM 601 C CA . ILE A 1 79 ? -11.179 -8.957 7.550 1.00 92.19 79 ILE A CA 1
ATOM 602 C C . ILE A 1 79 ? -11.929 -10.115 8.200 1.00 92.19 79 ILE A C 1
ATOM 604 O O . ILE A 1 79 ? -12.605 -10.891 7.516 1.00 92.19 79 ILE A O 1
ATOM 608 N N . THR A 1 80 ? -11.824 -10.199 9.516 1.00 91.94 80 THR A N 1
ATOM 609 C CA . THR A 1 80 ? -12.529 -11.153 10.363 1.00 91.94 80 THR A CA 1
ATOM 610 C C . THR A 1 80 ? -13.325 -10.367 11.393 1.00 91.94 80 THR A C 1
ATOM 612 O O . THR A 1 80 ? -12.812 -9.430 12.001 1.00 91.94 80 THR A O 1
ATOM 615 N N . ARG A 1 81 ? -14.591 -10.741 11.584 1.00 90.06 81 ARG A N 1
ATOM 616 C CA . ARG A 1 81 ? -15.401 -10.236 12.695 1.00 90.06 81 ARG A CA 1
ATOM 617 C C . ARG A 1 81 ? -14.960 -10.968 13.960 1.00 90.06 81 ARG A C 1
ATOM 619 O O . ARG A 1 81 ? -15.100 -12.189 14.021 1.00 90.06 81 ARG A O 1
ATOM 626 N N . VAL A 1 82 ? -14.377 -10.237 14.903 1.00 89.56 82 VAL A N 1
ATOM 627 C CA . VAL A 1 82 ? -13.840 -10.785 16.159 1.00 89.56 82 VAL A CA 1
ATOM 628 C C . VAL A 1 82 ? -14.924 -10.790 17.233 1.00 89.56 82 VAL A C 1
ATOM 630 O O . VAL A 1 82 ? -15.104 -11.803 17.899 1.00 89.56 82 VAL A O 1
ATOM 633 N N . ASP A 1 83 ? -15.702 -9.709 17.305 1.00 87.94 83 ASP A N 1
ATOM 634 C CA . ASP A 1 83 ? -16.861 -9.559 18.188 1.00 87.94 83 ASP A CA 1
ATOM 635 C C . ASP A 1 83 ? -18.048 -8.962 17.422 1.00 87.94 83 ASP A C 1
ATOM 637 O O . ASP A 1 83 ? -17.947 -8.651 16.232 1.00 87.94 83 ASP A O 1
ATOM 641 N N . ASP A 1 84 ? -19.193 -8.796 18.090 1.00 82.81 84 ASP A N 1
ATOM 642 C CA . ASP A 1 84 ? -20.428 -8.382 17.426 1.00 82.81 84 ASP A CA 1
ATOM 643 C C . ASP A 1 84 ? -20.290 -7.080 16.614 1.00 82.81 84 ASP A C 1
ATOM 645 O O . ASP A 1 84 ? -20.804 -7.018 15.500 1.00 82.81 84 ASP A O 1
ATOM 649 N N . ASP A 1 85 ? -19.500 -6.112 17.065 1.00 84.25 85 ASP A N 1
ATOM 650 C CA . ASP A 1 85 ? -19.318 -4.836 16.358 1.00 84.25 85 ASP A CA 1
ATOM 651 C C . ASP A 1 85 ? -17.842 -4.514 16.088 1.00 84.25 85 ASP A C 1
ATOM 653 O O . ASP A 1 85 ? -17.471 -3.360 15.899 1.00 84.25 85 ASP A O 1
ATOM 657 N N . TYR A 1 86 ? -16.974 -5.531 16.085 1.00 86.31 86 TYR A N 1
ATOM 658 C CA . TYR A 1 86 ? -15.535 -5.318 15.963 1.00 86.31 86 TYR A CA 1
ATOM 659 C C . TYR A 1 86 ? -14.911 -6.200 14.884 1.00 86.31 86 TYR A C 1
ATOM 661 O O . TYR A 1 86 ? -15.026 -7.432 14.896 1.00 86.31 86 TYR A O 1
ATOM 669 N N . TYR A 1 87 ? -14.242 -5.540 13.943 1.00 91.31 87 TYR A N 1
ATOM 670 C CA . TYR A 1 87 ? -13.557 -6.141 12.814 1.00 91.31 87 TYR A CA 1
ATOM 671 C C . TYR A 1 87 ? -12.057 -5.904 12.927 1.00 91.31 87 TYR A C 1
ATOM 673 O O . TYR A 1 87 ? -11.592 -4.803 13.227 1.00 91.31 87 TYR A O 1
ATOM 681 N N . GLU A 1 88 ? -11.301 -6.940 12.596 1.00 90.31 88 GLU A N 1
ATOM 682 C CA . GLU A 1 88 ? -9.854 -6.875 12.443 1.00 90.31 88 GLU A CA 1
ATOM 683 C C . GLU A 1 88 ? -9.454 -7.410 11.076 1.00 90.31 88 GLU A C 1
ATOM 685 O O . GLU A 1 88 ? -10.228 -8.092 10.401 1.00 90.31 88 GLU A O 1
ATOM 690 N N . VAL A 1 89 ? -8.233 -7.106 10.644 1.00 89.69 89 VAL A N 1
ATOM 691 C CA . VAL A 1 89 ? -7.667 -7.786 9.482 1.00 89.69 89 VAL A CA 1
ATOM 692 C C . VAL A 1 89 ? -7.334 -9.233 9.841 1.00 89.69 89 VAL A C 1
ATOM 694 O O . VAL A 1 89 ? -6.895 -9.535 10.944 1.00 89.69 89 VAL A O 1
ATOM 697 N N . ASP A 1 90 ? -7.539 -10.141 8.895 1.00 88.94 90 ASP A N 1
ATOM 698 C CA . ASP A 1 90 ? -7.112 -11.532 9.007 1.00 88.94 90 ASP A CA 1
ATOM 699 C C . ASP A 1 90 ? -5.577 -11.569 8.977 1.00 88.94 90 ASP A C 1
ATOM 701 O O . ASP A 1 90 ? -4.973 -11.350 7.924 1.00 88.94 90 ASP A O 1
ATOM 705 N N . ASP A 1 91 ? -4.953 -11.831 10.124 1.00 83.25 91 ASP A N 1
ATOM 706 C CA . ASP A 1 91 ? -3.499 -11.845 10.339 1.00 83.25 91 ASP A CA 1
ATOM 707 C C . ASP A 1 91 ? -2.761 -12.870 9.456 1.00 83.25 91 ASP A C 1
ATOM 709 O O . ASP A 1 91 ? -1.575 -12.726 9.133 1.00 83.25 91 ASP A O 1
ATOM 713 N N . THR A 1 92 ? -3.473 -13.883 8.956 1.00 85.06 92 THR A N 1
ATOM 714 C CA . THR A 1 92 ? -2.928 -14.827 7.978 1.00 85.06 92 THR A CA 1
ATOM 715 C C . THR A 1 92 ? -2.790 -14.203 6.586 1.00 85.06 92 THR A C 1
ATOM 717 O O . THR A 1 92 ? -1.903 -14.606 5.814 1.00 85.06 92 THR A O 1
ATOM 720 N N . LYS A 1 93 ? -3.617 -13.196 6.269 1.00 85.62 93 LYS A N 1
ATOM 721 C CA . LYS A 1 93 ? -3.699 -12.504 4.971 1.00 85.62 93 LYS A CA 1
ATOM 722 C C . LYS A 1 93 ? -3.104 -11.101 4.991 1.00 85.62 93 LYS A C 1
ATOM 724 O O . LYS A 1 93 ? -2.644 -10.657 3.944 1.00 85.62 93 LYS A O 1
ATOM 729 N N . VAL A 1 94 ? -3.098 -10.411 6.121 1.00 86.31 94 VAL A N 1
ATOM 730 C CA . VAL A 1 94 ? -2.535 -9.071 6.289 1.00 86.31 94 VAL A CA 1
ATOM 731 C C . VAL A 1 94 ? -1.564 -9.121 7.459 1.00 86.31 94 VAL A C 1
ATOM 733 O O . VAL A 1 94 ? -1.962 -9.337 8.593 1.00 86.31 94 VAL A O 1
ATOM 736 N N . ILE A 1 95 ? -0.279 -8.941 7.176 1.00 84.31 95 ILE A N 1
ATOM 737 C CA . ILE A 1 95 ? 0.775 -8.912 8.192 1.00 84.31 95 ILE A CA 1
ATOM 738 C C . ILE A 1 95 ? 1.213 -7.462 8.354 1.00 84.31 95 ILE A C 1
ATOM 740 O O . ILE A 1 95 ? 1.576 -6.832 7.363 1.00 84.31 95 ILE A O 1
ATOM 744 N N . VAL A 1 96 ? 1.201 -6.957 9.583 1.00 81.25 96 VAL A N 1
ATOM 745 C CA . VAL A 1 96 ? 1.689 -5.618 9.931 1.00 81.25 96 VAL A CA 1
ATOM 746 C C . VAL A 1 96 ? 2.924 -5.785 10.815 1.00 81.25 96 VAL A C 1
ATOM 748 O O . VAL A 1 96 ? 2.836 -6.369 11.891 1.00 81.25 96 VAL A O 1
ATOM 751 N N . GLU A 1 97 ? 4.075 -5.312 10.344 1.00 80.06 97 GLU A N 1
ATOM 752 C CA . GLU A 1 97 ? 5.369 -5.351 11.037 1.00 80.06 97 GLU A CA 1
ATOM 753 C C . GLU A 1 97 ? 5.908 -3.915 11.130 1.00 80.06 97 GLU A C 1
ATOM 755 O O . GLU A 1 97 ? 6.445 -3.385 10.165 1.00 80.06 97 GLU A O 1
ATOM 760 N N . ASP A 1 98 ? 5.752 -3.254 12.278 1.00 77.62 98 ASP A N 1
ATOM 761 C CA . ASP A 1 98 ? 6.115 -1.840 12.476 1.00 77.62 98 ASP A CA 1
ATOM 762 C C . ASP A 1 98 ? 5.452 -0.883 11.457 1.00 77.62 98 ASP A C 1
ATOM 764 O O . ASP A 1 98 ? 4.280 -0.524 11.602 1.00 77.62 98 ASP A O 1
ATOM 768 N N . LYS A 1 99 ? 6.207 -0.445 10.439 1.00 69.31 99 LYS A N 1
ATOM 769 C CA . LYS A 1 99 ? 5.741 0.407 9.327 1.00 69.31 99 LYS A CA 1
ATOM 770 C C . LYS A 1 99 ? 5.434 -0.375 8.051 1.00 69.31 99 LYS A C 1
ATOM 772 O O . LYS A 1 99 ? 4.872 0.169 7.103 1.00 69.31 99 LYS A O 1
ATOM 777 N N . ASP A 1 100 ? 5.796 -1.650 8.039 1.00 77.19 100 ASP A N 1
ATOM 778 C CA . ASP A 1 100 ? 5.616 -2.530 6.909 1.00 77.19 100 ASP A CA 1
ATOM 779 C C . ASP A 1 100 ? 4.241 -3.193 6.945 1.00 77.19 100 ASP A C 1
ATOM 781 O O . ASP A 1 100 ? 3.889 -3.883 7.902 1.00 77.19 100 ASP A O 1
ATOM 785 N N . VAL A 1 101 ? 3.486 -3.093 5.852 1.00 81.38 101 VAL A N 1
ATOM 786 C CA . VAL A 1 101 ? 2.228 -3.839 5.693 1.00 81.38 101 VAL A CA 1
ATOM 787 C C . VAL A 1 101 ? 2.350 -4.806 4.533 1.00 81.38 101 VAL A C 1
ATOM 789 O O . VAL A 1 101 ? 2.675 -4.418 3.420 1.00 81.38 101 VAL A O 1
ATOM 792 N N . THR A 1 102 ? 2.082 -6.089 4.758 1.00 84.56 102 THR A N 1
ATOM 793 C CA . THR A 1 102 ? 2.032 -7.115 3.713 1.00 84.56 102 THR A CA 1
ATOM 794 C C . THR A 1 102 ? 0.618 -7.650 3.556 1.00 84.56 102 THR A C 1
ATOM 796 O O . THR A 1 102 ? 0.122 -8.358 4.424 1.00 84.56 102 THR A O 1
ATOM 799 N N . VAL A 1 103 ? 0.006 -7.415 2.399 1.00 83.94 103 VAL A N 1
ATOM 800 C CA . VAL A 1 103 ? -1.292 -7.972 2.008 1.00 83.94 103 VAL A CA 1
ATOM 801 C C . VAL A 1 103 ? -1.077 -9.163 1.072 1.00 83.94 103 VAL A C 1
ATOM 803 O O . VAL A 1 103 ? -0.476 -9.038 0.003 1.00 83.94 103 VAL A O 1
ATOM 806 N N . LYS A 1 104 ? -1.566 -10.339 1.464 1.00 81.31 104 LYS A N 1
ATOM 807 C CA . LYS A 1 104 ? -1.532 -11.579 0.683 1.00 81.31 104 LYS A CA 1
ATOM 808 C C . LYS A 1 104 ? -2.822 -11.748 -0.116 1.00 81.31 104 LYS A C 1
ATOM 810 O O . LYS A 1 104 ? -3.937 -11.633 0.403 1.00 81.31 104 LYS A O 1
ATOM 815 N N . TYR A 1 105 ? -2.652 -12.060 -1.388 1.00 78.12 105 TYR A N 1
ATOM 816 C CA . TYR A 1 105 ? -3.675 -12.490 -2.332 1.00 78.12 105 TYR A CA 1
ATOM 817 C C . TYR A 1 105 ? -3.435 -13.966 -2.672 1.00 78.12 105 TYR A C 1
ATOM 819 O O . TYR A 1 105 ? -2.504 -14.578 -2.146 1.00 78.12 105 TYR A O 1
ATOM 827 N N . ALA A 1 106 ? -4.308 -14.563 -3.482 1.00 79.50 106 ALA A N 1
ATOM 828 C CA . ALA A 1 106 ? -4.225 -15.991 -3.792 1.00 79.50 106 ALA A CA 1
ATOM 829 C C . ALA A 1 106 ? -2.930 -16.355 -4.545 1.00 79.50 106 ALA A C 1
ATOM 831 O O . ALA A 1 106 ? -2.359 -17.413 -4.312 1.00 79.50 106 ALA A O 1
ATOM 832 N N . ASP A 1 107 ? -2.476 -15.456 -5.412 1.00 83.62 107 ASP A N 1
ATOM 833 C CA . ASP A 1 107 ? -1.430 -15.636 -6.422 1.00 83.62 107 ASP A CA 1
ATOM 834 C C . ASP A 1 107 ? -0.237 -14.676 -6.245 1.00 83.62 107 ASP A C 1
ATOM 836 O O . ASP A 1 107 ? 0.829 -14.865 -6.830 1.00 83.62 107 ASP A O 1
ATOM 840 N N . TYR A 1 108 ? -0.379 -13.642 -5.413 1.00 81.19 108 TYR A N 1
ATOM 841 C CA . TYR A 1 108 ? 0.706 -12.714 -5.103 1.00 81.19 108 TYR A CA 1
ATOM 842 C C . TYR A 1 108 ? 0.591 -12.121 -3.699 1.00 81.19 108 TYR A C 1
ATOM 844 O O . TYR A 1 108 ? -0.444 -12.166 -3.042 1.00 81.19 108 TYR A O 1
ATOM 852 N N . LYS A 1 109 ? 1.672 -11.501 -3.226 1.00 83.50 109 LYS A N 1
ATOM 853 C CA . LYS A 1 109 ? 1.666 -10.635 -2.042 1.00 83.50 109 LYS A CA 1
ATOM 854 C C . LYS A 1 109 ? 2.171 -9.243 -2.379 1.00 83.50 109 LYS A C 1
ATOM 856 O O . LYS A 1 109 ? 3.107 -9.098 -3.166 1.00 83.50 109 LYS A O 1
ATOM 861 N N . LYS A 1 110 ? 1.584 -8.231 -1.751 1.00 81.56 110 LYS A N 1
ATOM 862 C CA . LYS A 1 110 ? 1.974 -6.825 -1.856 1.00 81.56 110 LYS A CA 1
ATOM 863 C C . LYS A 1 110 ? 2.485 -6.361 -0.495 1.00 81.56 110 LYS A C 1
ATOM 865 O O . LYS A 1 110 ? 1.781 -6.534 0.488 1.00 81.56 110 LYS A O 1
ATOM 870 N N . LYS A 1 111 ? 3.715 -5.855 -0.430 1.00 82.38 111 LYS A N 1
ATOM 871 C CA . LYS A 1 111 ? 4.320 -5.245 0.760 1.00 82.38 111 LYS A CA 1
ATOM 872 C C . LYS A 1 111 ? 4.428 -3.735 0.543 1.00 82.38 111 LYS A C 1
ATOM 874 O O . LYS A 1 111 ? 4.854 -3.343 -0.541 1.00 82.38 111 LYS A O 1
ATOM 879 N N . PHE A 1 112 ? 4.066 -2.950 1.543 1.00 78.81 112 PHE A N 1
ATOM 880 C CA . PHE A 1 112 ? 4.164 -1.495 1.611 1.00 78.81 112 PHE A CA 1
ATOM 881 C C . PHE A 1 112 ? 5.173 -1.140 2.699 1.00 78.81 112 PHE A C 1
ATOM 883 O O . PHE A 1 112 ? 5.101 -1.748 3.765 1.00 78.81 112 PHE A O 1
ATOM 890 N N . ASP A 1 113 ? 6.086 -0.217 2.411 1.00 78.06 113 ASP A N 1
ATOM 891 C CA . ASP A 1 113 ? 7.112 0.297 3.328 1.00 78.06 113 ASP A CA 1
ATOM 892 C C . ASP A 1 113 ? 7.225 1.814 3.104 1.00 78.06 113 ASP A C 1
ATOM 894 O O . ASP A 1 113 ? 7.969 2.281 2.243 1.00 78.06 113 ASP A O 1
ATOM 898 N N . GLY A 1 114 ? 6.376 2.590 3.786 1.00 73.38 114 GLY A N 1
ATOM 899 C CA . GLY A 1 114 ? 6.249 4.029 3.531 1.00 73.38 114 GLY A CA 1
ATOM 900 C C . GLY A 1 114 ? 5.858 4.337 2.079 1.00 73.38 114 GLY A C 1
ATOM 901 O O . GLY A 1 114 ? 4.776 3.956 1.629 1.00 73.38 114 GLY A O 1
ATOM 902 N N . ASP A 1 115 ? 6.739 5.031 1.354 1.00 68.62 115 ASP A N 1
ATOM 903 C CA . ASP A 1 115 ? 6.545 5.374 -0.062 1.00 68.62 115 ASP A CA 1
ATOM 904 C C . ASP A 1 115 ? 6.917 4.236 -1.029 1.00 68.62 115 ASP A C 1
ATOM 906 O O . ASP A 1 115 ? 6.575 4.292 -2.214 1.00 68.62 115 ASP A O 1
ATOM 910 N N . ASP A 1 116 ? 7.565 3.181 -0.531 1.00 76.00 116 ASP A N 1
ATOM 911 C CA . ASP A 1 116 ? 7.991 2.038 -1.326 1.00 76.00 116 ASP A CA 1
ATOM 912 C C . ASP A 1 116 ? 6.901 0.958 -1.351 1.00 76.00 116 ASP A C 1
ATOM 914 O O . ASP A 1 116 ? 6.209 0.678 -0.365 1.00 76.00 116 ASP A O 1
ATOM 918 N N . TYR A 1 117 ? 6.784 0.247 -2.474 1.00 80.00 117 TYR A N 1
ATOM 919 C CA . TYR A 1 117 ? 5.981 -0.970 -2.525 1.00 80.00 117 TYR A CA 1
ATOM 920 C C . TYR A 1 117 ? 6.637 -2.091 -3.321 1.00 80.00 117 TYR A C 1
ATOM 922 O O . TYR A 1 117 ? 7.410 -1.918 -4.267 1.00 80.00 117 TYR A O 1
ATOM 930 N N . LYS A 1 118 ? 6.296 -3.319 -2.940 1.00 84.44 118 LYS A N 1
ATOM 931 C CA . LYS A 1 118 ? 6.816 -4.538 -3.549 1.00 84.44 118 LYS A CA 1
ATOM 932 C C . LYS A 1 118 ? 5.706 -5.545 -3.778 1.00 84.44 118 LYS A C 1
ATOM 934 O O . LYS A 1 118 ? 5.116 -6.051 -2.830 1.00 84.44 118 LYS A O 1
ATOM 939 N N . VAL A 1 119 ? 5.502 -5.926 -5.033 1.00 86.38 119 VAL A N 1
ATOM 940 C CA . VAL A 1 119 ? 4.620 -7.032 -5.419 1.00 86.38 119 VAL A CA 1
ATOM 941 C C . VAL A 1 119 ? 5.478 -8.262 -5.694 1.00 86.38 119 VAL A C 1
ATOM 943 O O . VAL A 1 119 ? 6.489 -8.181 -6.392 1.00 86.38 119 VAL A O 1
ATOM 946 N N . LYS A 1 120 ? 5.115 -9.409 -5.125 1.00 87.31 120 LYS A N 1
ATOM 947 C CA . LYS A 1 120 ? 5.771 -10.692 -5.388 1.00 87.31 120 LYS A CA 1
ATOM 948 C C . LYS A 1 120 ? 4.710 -11.747 -5.688 1.00 87.31 120 LYS A C 1
ATOM 950 O O . LYS A 1 120 ? 3.992 -12.128 -4.765 1.00 87.31 120 LYS A O 1
ATOM 955 N N . GLY A 1 121 ? 4.650 -12.194 -6.937 1.00 87.81 121 GLY A N 1
ATOM 956 C CA . GLY A 1 121 ? 3.987 -13.439 -7.321 1.00 87.81 121 GLY A CA 1
ATOM 957 C C . GLY A 1 121 ? 4.987 -14.591 -7.374 1.00 87.81 121 GLY A C 1
ATOM 958 O O . GLY A 1 121 ? 6.106 -14.473 -6.855 1.00 87.81 121 GLY A O 1
ATOM 959 N N . ASP A 1 122 ? 4.583 -15.686 -8.006 1.00 87.44 122 ASP A N 1
ATOM 960 C CA . ASP A 1 122 ? 5.404 -16.895 -8.116 1.00 87.44 122 ASP A CA 1
ATOM 961 C C . ASP A 1 122 ? 6.647 -16.662 -8.987 1.00 87.44 122 ASP A C 1
ATOM 963 O O . ASP A 1 122 ? 7.774 -16.796 -8.501 1.00 87.44 122 ASP A O 1
ATOM 967 N N . ASP A 1 123 ? 6.447 -16.186 -10.219 1.00 89.81 123 ASP A N 1
ATOM 968 C CA . ASP A 1 123 ? 7.531 -15.999 -11.198 1.00 89.81 123 ASP A CA 1
ATOM 969 C C . ASP A 1 123 ? 7.954 -14.538 -11.387 1.00 89.81 123 ASP A C 1
ATOM 971 O O . ASP A 1 123 ? 9.008 -14.254 -11.966 1.00 89.81 123 ASP A O 1
ATOM 975 N N . TYR A 1 124 ? 7.182 -13.600 -10.828 1.00 89.88 124 TYR A N 1
ATOM 976 C CA . TYR A 1 124 ? 7.433 -12.173 -10.978 1.00 89.88 124 TYR A CA 1
ATOM 977 C C . TYR A 1 124 ? 7.609 -11.444 -9.645 1.00 89.88 124 TYR A C 1
ATOM 979 O O . TYR A 1 124 ? 7.039 -11.768 -8.598 1.00 89.88 124 TYR A O 1
ATOM 987 N N . LYS A 1 125 ? 8.416 -10.387 -9.687 1.00 89.06 125 LYS A N 1
ATOM 988 C CA . LYS A 1 125 ? 8.625 -9.473 -8.570 1.00 89.06 125 LYS A CA 1
ATOM 989 C C . LYS A 1 125 ? 8.792 -8.052 -9.082 1.00 89.06 125 LYS A C 1
ATOM 991 O O . LYS A 1 125 ? 9.750 -7.761 -9.794 1.00 89.06 125 LYS A O 1
ATOM 996 N N . LEU A 1 126 ? 7.915 -7.166 -8.632 1.00 88.31 126 LEU A N 1
ATOM 997 C CA . LEU A 1 126 ? 8.000 -5.726 -8.831 1.00 88.31 126 LEU A CA 1
ATOM 998 C C . LEU A 1 126 ? 8.423 -5.067 -7.516 1.00 88.31 126 LEU A C 1
ATOM 1000 O O . LEU A 1 126 ? 7.939 -5.433 -6.446 1.00 88.31 126 LEU A O 1
ATOM 1004 N N . LYS A 1 127 ? 9.345 -4.116 -7.590 1.00 86.88 127 LYS A N 1
ATOM 1005 C CA . LYS A 1 127 ? 9.675 -3.174 -6.520 1.00 86.88 127 LYS A CA 1
ATOM 1006 C C . LYS A 1 127 ? 9.604 -1.784 -7.124 1.00 86.88 127 LYS A C 1
ATOM 1008 O O . LYS A 1 127 ? 10.184 -1.584 -8.190 1.00 86.88 127 LYS A O 1
ATOM 1013 N N . VAL A 1 128 ? 8.928 -0.879 -6.453 1.00 81.38 128 VAL A N 1
ATOM 1014 C CA . VAL A 1 128 ? 8.896 0.539 -6.783 1.00 81.38 128 VAL A CA 1
ATOM 1015 C C . VAL A 1 128 ? 9.272 1.261 -5.510 1.00 81.38 128 VAL A C 1
ATOM 1017 O O . VAL A 1 128 ? 8.712 0.949 -4.461 1.00 81.38 128 VAL A O 1
ATOM 1020 N N . GLU A 1 129 ? 10.266 2.123 -5.614 1.00 80.25 129 GLU A N 1
ATOM 1021 C CA . GLU A 1 129 ? 10.736 2.933 -4.503 1.00 80.25 129 GLU A CA 1
ATOM 1022 C C . GLU A 1 129 ? 10.138 4.358 -4.666 1.00 80.25 129 GLU A C 1
ATOM 1024 O O . GLU A 1 129 ? 9.742 4.756 -5.771 1.00 80.25 129 GLU A O 1
ATOM 1029 N N . GLY A 1 130 ? 9.991 5.102 -3.571 1.00 69.62 130 GLY A N 1
ATOM 1030 C CA . GLY A 1 130 ? 9.292 6.393 -3.527 1.00 69.62 130 GLY A CA 1
ATOM 1031 C C . GLY A 1 130 ? 9.952 7.527 -4.320 1.00 69.62 130 GLY A C 1
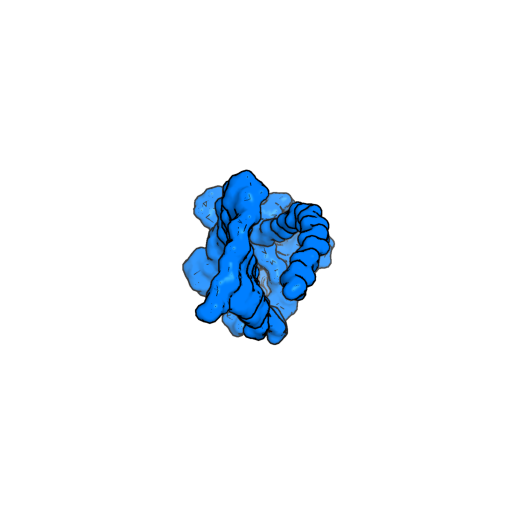ATOM 1032 O O . GLY A 1 130 ? 9.288 8.500 -4.673 1.00 69.62 130 GLY A O 1
ATOM 1033 N N . ASP A 1 131 ? 11.237 7.384 -4.637 1.00 77.31 131 ASP A N 1
ATOM 1034 C CA . ASP A 1 131 ? 12.036 8.299 -5.463 1.00 77.31 131 ASP A CA 1
ATOM 1035 C C . ASP A 1 131 ? 11.788 8.133 -6.976 1.00 77.31 131 ASP A C 1
ATOM 1037 O O . ASP A 1 131 ? 12.277 8.918 -7.779 1.00 77.31 131 ASP A O 1
ATOM 1041 N N . GLY A 1 132 ? 10.989 7.141 -7.386 1.00 74.00 132 GLY A N 1
ATOM 1042 C CA . GLY A 1 132 ? 10.709 6.848 -8.793 1.00 74.00 132 GLY A CA 1
ATOM 1043 C C . GLY A 1 132 ? 11.544 5.704 -9.373 1.00 74.00 132 GLY A C 1
ATOM 1044 O O . GLY A 1 132 ? 11.252 5.253 -10.489 1.00 74.00 132 GLY A O 1
ATOM 1045 N N . ASP A 1 133 ? 12.505 5.155 -8.622 1.00 84.12 133 ASP A N 1
ATOM 1046 C CA . ASP A 1 133 ? 13.201 3.931 -9.004 1.00 84.12 133 ASP A CA 1
ATOM 1047 C C . ASP A 1 133 ? 12.218 2.756 -9.100 1.00 84.12 133 ASP A C 1
ATOM 1049 O O . ASP A 1 133 ? 11.356 2.522 -8.249 1.00 84.12 133 ASP A O 1
ATOM 1053 N N . SER A 1 134 ? 12.399 1.900 -10.107 1.00 88.31 134 SER A N 1
ATOM 1054 C CA . SER A 1 134 ? 11.646 0.649 -10.193 1.00 88.31 134 SER A CA 1
ATOM 1055 C C . SER A 1 134 ? 12.484 -0.528 -10.671 1.00 88.31 134 SER A C 1
ATOM 1057 O O . SER A 1 134 ? 13.421 -0.415 -11.462 1.00 88.31 134 SER A O 1
ATOM 1059 N N . LYS A 1 135 ? 12.154 -1.716 -10.161 1.00 89.69 135 LYS A N 1
ATOM 1060 C CA . LYS A 1 135 ? 12.779 -2.990 -10.526 1.00 89.69 135 LYS A CA 1
ATOM 1061 C C . LYS A 1 135 ? 11.701 -4.034 -10.792 1.00 89.69 135 LYS A C 1
ATOM 1063 O O . LYS A 1 135 ? 10.985 -4.427 -9.875 1.00 89.69 135 LYS A O 1
ATOM 1068 N N . LEU A 1 136 ? 11.659 -4.553 -12.013 1.00 91.69 136 LEU A N 1
ATOM 1069 C CA . LEU A 1 136 ? 10.850 -5.701 -12.412 1.00 91.69 136 LEU A CA 1
ATOM 1070 C C . LEU A 1 136 ? 11.759 -6.913 -12.627 1.00 91.69 136 LEU A C 1
ATOM 1072 O O . LEU A 1 136 ? 12.811 -6.809 -13.259 1.00 91.69 136 LEU A O 1
ATOM 1076 N N . LYS A 1 137 ? 11.356 -8.064 -12.097 1.00 92.25 137 LYS A N 1
ATOM 1077 C CA . LYS A 1 137 ? 11.920 -9.374 -12.425 1.00 92.25 137 LYS A CA 1
ATOM 1078 C C . LYS A 1 137 ? 10.788 -10.296 -12.843 1.00 92.25 137 LYS A C 1
ATOM 1080 O O . LYS A 1 137 ? 9.782 -10.317 -12.142 1.00 92.25 137 LYS A O 1
ATOM 1085 N N . ASP A 1 138 ? 10.988 -11.033 -13.922 1.00 92.56 138 ASP A N 1
ATOM 1086 C CA . ASP A 1 138 ? 10.060 -12.037 -14.439 1.00 92.56 138 ASP A CA 1
ATOM 1087 C C . ASP A 1 138 ? 10.887 -13.159 -15.085 1.00 92.56 138 ASP A C 1
ATOM 1089 O O . ASP A 1 138 ? 11.493 -12.964 -16.140 1.00 92.56 138 ASP A O 1
ATOM 1093 N N . GLY A 1 139 ? 11.067 -14.277 -14.376 1.00 91.88 139 GLY A N 1
ATOM 1094 C CA . GLY A 1 139 ? 12.042 -15.307 -14.761 1.00 91.88 139 GLY A CA 1
ATOM 1095 C C . GLY A 1 139 ? 13.469 -14.753 -14.947 1.00 91.88 139 GLY A C 1
ATOM 1096 O O . GLY A 1 139 ? 14.059 -14.166 -14.029 1.00 91.88 139 GLY A O 1
ATOM 1097 N N . ASP A 1 140 ? 14.030 -14.931 -16.147 1.00 91.94 140 ASP A N 1
ATOM 1098 C CA . ASP A 1 140 ? 15.357 -14.418 -16.525 1.00 91.94 140 ASP A CA 1
ATOM 1099 C C . ASP A 1 140 ? 15.359 -12.932 -16.902 1.00 91.94 140 ASP A C 1
ATOM 1101 O O . ASP A 1 140 ? 16.417 -12.285 -16.897 1.00 91.94 140 ASP A O 1
ATOM 1105 N N . TYR A 1 141 ? 14.179 -12.370 -17.162 1.00 92.06 141 TYR A N 1
ATOM 1106 C CA . TYR A 1 141 ? 14.019 -10.965 -17.477 1.00 92.06 141 TYR A CA 1
ATOM 1107 C C . TYR A 1 141 ? 14.158 -10.108 -16.215 1.00 92.06 141 TYR A C 1
ATOM 1109 O O . TYR A 1 141 ? 13.543 -10.351 -15.172 1.00 92.06 141 TYR A O 1
ATOM 1117 N N . LYS A 1 142 ? 14.980 -9.060 -16.297 1.00 93.06 142 LYS A N 1
ATOM 1118 C CA . LYS A 1 142 ? 15.148 -8.048 -15.250 1.00 93.06 142 LYS A CA 1
ATOM 1119 C C . LYS A 1 142 ? 15.176 -6.671 -15.890 1.00 93.06 142 LYS A C 1
ATOM 1121 O O . LYS A 1 142 ? 16.028 -6.404 -16.731 1.00 93.06 142 LYS A O 1
ATOM 1126 N N . LYS A 1 143 ? 14.320 -5.769 -15.428 1.00 93.25 143 LYS A N 1
ATOM 1127 C CA . LYS A 1 143 ? 14.336 -4.353 -15.800 1.00 93.25 143 LYS A CA 1
ATOM 1128 C C . LYS A 1 143 ? 14.553 -3.517 -14.549 1.00 93.25 143 LYS A C 1
ATOM 1130 O O . LYS A 1 143 ? 13.849 -3.711 -13.564 1.00 93.25 143 LYS A O 1
ATOM 1135 N N . LYS A 1 144 ? 15.517 -2.605 -14.586 1.00 91.75 144 LYS A N 1
ATOM 1136 C CA . LYS A 1 144 ? 15.651 -1.510 -13.628 1.00 91.75 144 LYS A CA 1
ATOM 1137 C C . LYS A 1 144 ? 15.443 -0.198 -14.376 1.00 91.75 144 LYS A C 1
ATOM 1139 O O . LYS A 1 144 ? 16.015 -0.037 -15.452 1.00 91.75 144 LYS A O 1
ATOM 1144 N N . VAL A 1 145 ? 14.618 0.673 -13.818 1.00 90.62 145 VAL A N 1
ATOM 1145 C CA . VAL A 1 145 ? 14.461 2.069 -14.222 1.00 90.62 145 VAL A CA 1
ATOM 1146 C C . VAL A 1 145 ? 14.898 2.899 -13.027 1.00 90.62 145 VAL A C 1
ATOM 1148 O O . VAL A 1 145 ? 14.511 2.573 -11.906 1.00 90.62 145 VAL A O 1
ATOM 1151 N N . GLU A 1 146 ? 15.759 3.870 -13.269 1.00 88.62 146 GLU A N 1
ATOM 1152 C CA . GLU A 1 146 ? 16.228 4.829 -12.272 1.00 88.62 146 GLU A CA 1
ATOM 1153 C C . GLU A 1 146 ? 15.403 6.129 -12.403 1.00 88.62 146 GLU A C 1
ATOM 1155 O O . GLU A 1 146 ? 14.830 6.384 -13.470 1.00 88.62 146 GLU A O 1
ATOM 1160 N N . GLU A 1 147 ? 15.338 6.944 -11.349 1.00 87.25 147 GLU A N 1
ATOM 1161 C CA . GLU A 1 147 ? 14.636 8.245 -11.342 1.00 87.25 147 GLU A CA 1
ATOM 1162 C C . GLU A 1 147 ? 15.044 9.168 -12.511 1.00 87.25 147 GLU A C 1
ATOM 1164 O O . GLU A 1 147 ? 14.196 9.802 -13.144 1.00 87.25 147 GLU A O 1
ATOM 1169 N N . ASP A 1 148 ? 16.337 9.209 -12.841 1.00 88.38 148 ASP A N 1
ATOM 1170 C CA . ASP A 1 148 ? 16.909 10.033 -13.918 1.00 88.38 148 ASP A CA 1
ATOM 1171 C C . ASP A 1 148 ? 16.559 9.544 -15.339 1.00 88.38 148 ASP A C 1
ATOM 1173 O O . ASP A 1 148 ? 16.881 10.197 -16.336 1.00 88.38 148 ASP A O 1
ATOM 1177 N N . GLY A 1 149 ? 15.846 8.420 -15.444 1.00 85.50 149 GLY A N 1
ATOM 1178 C CA . GLY A 1 149 ? 15.444 7.803 -16.699 1.00 85.50 149 GLY A CA 1
ATOM 1179 C C . GLY A 1 149 ? 16.428 6.761 -17.226 1.00 85.50 149 GLY A C 1
ATOM 1180 O O . GLY A 1 149 ? 16.149 6.161 -18.272 1.00 85.50 149 GLY A O 1
ATOM 1181 N N . ASP A 1 150 ? 17.529 6.483 -16.524 1.00 90.81 150 ASP A N 1
ATOM 1182 C CA . ASP A 1 150 ? 18.443 5.408 -16.886 1.00 90.81 150 ASP A CA 1
ATOM 1183 C C . ASP A 1 150 ? 17.746 4.045 -16.806 1.00 90.81 150 ASP A C 1
ATOM 1185 O O . ASP A 1 150 ? 17.019 3.710 -15.866 1.00 90.81 150 ASP A O 1
ATOM 1189 N N . VAL A 1 151 ? 17.989 3.196 -17.809 1.00 92.00 151 VAL A N 1
ATOM 1190 C CA . VAL A 1 151 ? 17.343 1.881 -17.905 1.00 92.00 151 VAL A CA 1
ATOM 1191 C C . VAL A 1 151 ? 18.377 0.780 -18.045 1.00 92.00 151 VAL A C 1
ATOM 1193 O O . VAL A 1 151 ? 19.218 0.794 -18.941 1.00 92.00 151 VAL A O 1
ATOM 1196 N N . LYS A 1 152 ? 18.271 -0.254 -17.208 1.00 91.19 152 LYS A N 1
ATOM 1197 C CA . LYS A 1 152 ? 19.060 -1.488 -17.321 1.00 91.19 152 LYS A CA 1
ATOM 1198 C C . LYS A 1 152 ? 18.122 -2.664 -17.566 1.00 91.19 152 LYS A C 1
ATOM 1200 O O . LYS A 1 152 ? 17.292 -2.979 -16.719 1.00 91.19 152 LYS A O 1
ATOM 1205 N N . ILE A 1 153 ? 18.273 -3.335 -18.702 1.00 94.31 153 ILE A N 1
ATOM 1206 C CA . ILE A 1 153 ? 17.508 -4.528 -19.078 1.00 94.31 153 ILE A CA 1
ATOM 1207 C C . ILE A 1 153 ? 18.476 -5.707 -19.159 1.00 94.31 153 ILE A C 1
ATOM 1209 O O . ILE A 1 153 ? 19.494 -5.628 -19.845 1.00 94.31 153 ILE A O 1
ATOM 1213 N N . LYS A 1 154 ? 18.169 -6.796 -18.461 1.00 91.25 154 LYS A N 1
ATOM 1214 C CA . LYS A 1 154 ? 18.815 -8.096 -18.630 1.00 91.25 154 LYS A CA 1
ATOM 1215 C C . LYS A 1 154 ? 17.763 -9.099 -19.088 1.00 91.25 154 LYS A C 1
ATOM 1217 O O . LYS A 1 154 ? 16.697 -9.154 -18.489 1.00 91.25 154 LYS A O 1
ATOM 1222 N N . ASP A 1 155 ? 18.085 -9.868 -20.114 1.00 90.88 155 ASP A N 1
ATOM 1223 C CA . ASP A 1 155 ? 17.244 -10.936 -20.649 1.00 90.88 155 ASP A CA 1
ATOM 1224 C C . ASP A 1 155 ? 18.158 -12.104 -21.044 1.00 90.88 155 ASP A C 1
ATOM 1226 O O . ASP A 1 155 ? 18.962 -11.976 -21.972 1.00 90.88 155 ASP A O 1
ATOM 1230 N N . GLY A 1 156 ? 18.148 -13.179 -20.251 1.00 89.81 156 GLY A N 1
ATOM 1231 C CA . GLY A 1 156 ? 19.137 -14.259 -20.351 1.00 89.81 156 GLY A CA 1
ATOM 1232 C C . GLY A 1 156 ? 20.578 -13.734 -20.256 1.00 89.81 156 GLY A C 1
ATOM 1233 O O . GLY A 1 156 ? 20.950 -13.086 -19.272 1.00 89.81 156 GLY A O 1
ATOM 1234 N N . ASP A 1 157 ? 21.374 -13.964 -21.301 1.00 88.94 157 ASP A N 1
ATOM 1235 C CA . ASP A 1 157 ? 22.778 -13.521 -21.411 1.00 88.94 157 ASP A CA 1
ATOM 1236 C C . ASP A 1 157 ? 22.941 -12.119 -22.023 1.00 88.94 157 ASP A C 1
ATOM 1238 O O . ASP A 1 157 ? 24.045 -11.574 -22.116 1.00 88.94 157 ASP A O 1
ATOM 1242 N N . SER A 1 158 ? 21.833 -11.491 -22.421 1.00 87.06 158 SER A N 1
ATOM 1243 C CA . SER A 1 158 ? 21.841 -10.154 -23.007 1.00 87.06 158 SER A CA 1
ATOM 1244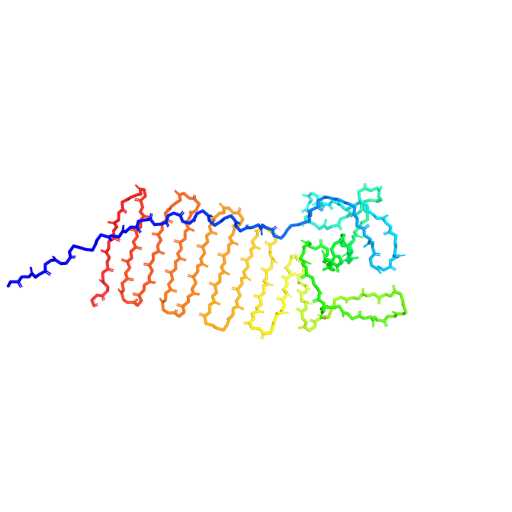 C C . SER A 1 158 ? 21.677 -9.082 -21.936 1.00 87.06 158 SER A C 1
ATOM 1246 O O . SER A 1 158 ? 20.812 -9.168 -21.062 1.00 87.06 158 SER A O 1
ATOM 1248 N N . LYS A 1 159 ? 22.481 -8.019 -22.029 1.00 90.56 159 LYS A N 1
ATOM 1249 C CA . LYS A 1 159 ? 22.358 -6.808 -21.209 1.00 90.56 159 LYS A CA 1
ATOM 1250 C C . LYS A 1 159 ? 22.260 -5.573 -22.096 1.00 90.56 159 LYS A C 1
ATOM 1252 O O . LYS A 1 159 ? 23.109 -5.327 -22.954 1.00 90.56 159 LYS A O 1
ATOM 1257 N N . ILE A 1 160 ? 21.253 -4.753 -21.833 1.00 90.81 160 ILE A N 1
ATOM 1258 C CA . ILE A 1 160 ? 21.050 -3.446 -22.450 1.00 90.81 160 ILE A CA 1
ATOM 1259 C C . ILE A 1 160 ? 21.092 -2.406 -21.336 1.00 90.81 160 ILE A C 1
ATOM 1261 O O . ILE A 1 160 ? 20.421 -2.554 -20.316 1.00 90.81 160 ILE A O 1
ATOM 1265 N N . LYS A 1 161 ? 21.886 -1.359 -21.527 1.00 89.06 161 LYS A N 1
ATOM 1266 C CA . LYS A 1 161 ? 21.861 -0.158 -20.698 1.00 89.06 161 LYS A CA 1
ATOM 1267 C C . LYS A 1 161 ? 21.484 1.035 -21.562 1.00 89.06 161 LYS A C 1
ATOM 1269 O O . LYS A 1 161 ? 21.960 1.137 -22.691 1.00 89.06 161 LYS A O 1
ATOM 1274 N N . ILE A 1 162 ? 20.643 1.903 -21.035 1.00 90.50 162 ILE A N 1
ATOM 1275 C CA . ILE A 1 162 ? 20.309 3.204 -21.596 1.00 90.50 162 ILE A CA 1
ATOM 1276 C C . ILE A 1 162 ? 20.753 4.202 -20.536 1.00 90.50 162 ILE A C 1
ATOM 1278 O O . ILE A 1 162 ? 20.223 4.153 -19.433 1.00 90.50 162 ILE A O 1
ATOM 1282 N N . GLU A 1 163 ? 21.769 4.995 -20.859 1.00 86.69 163 GLU A N 1
ATOM 1283 C CA . GLU A 1 163 ? 22.339 6.027 -19.982 1.00 86.69 163 GLU A CA 1
ATOM 1284 C C . GLU A 1 163 ? 22.268 7.349 -20.755 1.00 86.69 163 GLU A C 1
ATOM 1286 O O . GLU A 1 163 ? 22.783 7.401 -21.877 1.00 86.69 163 GLU A O 1
ATOM 1291 N N . ASP A 1 164 ? 21.566 8.363 -20.241 1.00 84.38 164 ASP A N 1
ATOM 1292 C CA . ASP A 1 164 ? 21.358 9.659 -20.925 1.00 84.38 164 ASP A CA 1
ATOM 1293 C C . ASP A 1 164 ? 20.810 9.531 -22.369 1.00 84.38 164 ASP A C 1
ATOM 1295 O O . ASP A 1 164 ? 21.216 10.228 -23.304 1.00 84.38 164 ASP A O 1
ATOM 1299 N N . GLY A 1 165 ? 19.925 8.558 -22.607 1.00 79.50 165 GLY A N 1
ATOM 1300 C CA . GLY A 1 165 ? 19.393 8.251 -23.944 1.00 79.50 165 GLY A CA 1
ATOM 1301 C C . GLY A 1 165 ? 20.361 7.503 -24.878 1.00 79.50 165 GLY A C 1
ATOM 1302 O O . GLY A 1 165 ? 19.992 7.162 -26.005 1.00 79.50 165 GLY A O 1
ATOM 1303 N N . VAL A 1 166 ? 21.578 7.180 -24.426 1.00 80.06 166 VAL A N 1
ATOM 1304 C CA . VAL A 1 166 ? 22.573 6.407 -25.182 1.00 80.06 166 VAL A CA 1
ATOM 1305 C C . VAL A 1 166 ? 22.433 4.914 -24.887 1.00 80.06 166 VAL A C 1
ATOM 1307 O O . VAL A 1 166 ? 22.594 4.459 -23.757 1.00 80.06 166 VAL A O 1
ATOM 1310 N N . VAL A 1 167 ? 22.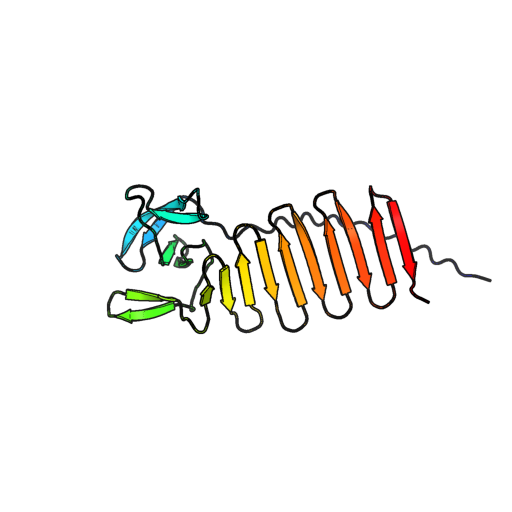199 4.115 -25.931 1.00 88.50 167 VAL A N 1
ATOM 1311 C CA . VAL A 1 167 ? 22.036 2.657 -25.811 1.00 88.50 167 VAL A CA 1
ATOM 1312 C C . VAL A 1 167 ? 23.391 1.938 -25.878 1.00 88.50 167 VAL A C 1
ATOM 1314 O O . VAL A 1 167 ? 24.055 1.935 -26.914 1.00 88.50 167 VAL A O 1
ATOM 1317 N N . LYS A 1 168 ? 23.767 1.239 -24.801 1.00 83.38 168 LYS A N 1
ATOM 1318 C CA . LYS A 1 168 ? 24.933 0.342 -24.710 1.00 83.38 168 LYS A CA 1
ATOM 1319 C C . LYS A 1 168 ? 24.457 -1.114 -24.615 1.00 83.38 168 LYS A C 1
ATOM 1321 O O . LYS A 1 168 ? 23.714 -1.467 -23.701 1.00 83.38 168 LYS A O 1
ATOM 1326 N N . LYS A 1 169 ? 24.888 -1.980 -25.539 1.00 84.69 169 LYS A N 1
ATOM 1327 C CA . LYS A 1 169 ? 24.560 -3.421 -25.544 1.00 84.69 169 LYS A CA 1
ATOM 1328 C C . LYS A 1 169 ? 25.795 -4.251 -25.204 1.00 84.69 169 LYS A C 1
ATOM 1330 O O . LYS A 1 169 ? 26.863 -4.001 -25.758 1.00 84.69 169 LYS A O 1
ATOM 1335 N N . LYS A 1 170 ? 25.643 -5.242 -24.327 1.00 75.25 170 LYS A N 1
ATOM 1336 C CA . LYS A 1 170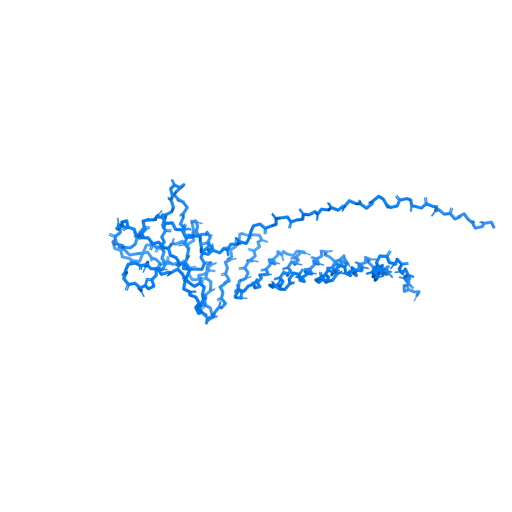 ? 26.666 -6.245 -24.017 1.00 75.25 170 LYS A CA 1
ATOM 1337 C C . LYS A 1 170 ? 26.021 -7.629 -24.051 1.00 75.25 170 LYS A C 1
ATOM 1339 O O . LYS A 1 170 ? 25.012 -7.837 -23.384 1.00 75.25 170 LYS A O 1
ATOM 1344 N N . ASN A 1 171 ? 26.618 -8.541 -24.806 1.00 71.88 171 ASN A N 1
ATOM 1345 C CA . ASN A 1 171 ? 26.332 -9.967 -24.695 1.00 71.88 171 ASN A CA 1
ATOM 1346 C C . ASN A 1 171 ? 27.405 -10.548 -23.771 1.00 71.88 171 ASN A C 1
ATOM 1348 O O . ASN A 1 171 ? 28.580 -10.201 -23.924 1.00 71.88 171 ASN A O 1
ATOM 1352 N N . ASP A 1 172 ? 27.004 -11.326 -22.771 1.00 59.47 172 ASP A N 1
ATOM 1353 C CA . ASP A 1 172 ? 27.956 -12.133 -22.012 1.00 59.47 172 ASP A CA 1
ATOM 1354 C C . ASP A 1 172 ? 28.275 -13.370 -22.891 1.00 59.47 172 ASP A C 1
ATOM 1356 O O . ASP A 1 172 ? 27.392 -14.194 -23.114 1.00 59.47 172 ASP A O 1
ATOM 1360 N N . ASP A 1 173 ? 29.476 -13.405 -23.493 1.00 49.91 173 ASP A N 1
ATOM 1361 C CA . ASP A 1 173 ? 30.036 -14.571 -24.219 1.00 49.91 173 ASP A CA 1
ATOM 1362 C C . ASP A 1 173 ? 30.379 -15.722 -23.255 1.00 49.91 173 ASP A C 1
ATOM 1364 O O . ASP A 1 173 ? 30.838 -15.424 -22.122 1.00 49.91 173 ASP A O 1
#

Nearest PDB structures (foldseek):
  4bxp-assembly1_A  TM=4.592E-01  e=2.504E-02  Danio rerio
  4bxq-assembly1_A  TM=4.641E-01  e=3.072E-02  Danio rerio
  6ljy-assembly1_O  TM=3.226E-01  e=3.233E-02  Borreliella burgdorferi
  3pqh-assembly1_A  TM=4.024E-01  e=6.585E-01  Bacteriophage sp.
  6n46-assembly1_A  TM=2.180E-01  e=1.047E-01  Homo sapiens